Protein AF-A0A0B1SB93-F1 (afdb_monomer_lite)

Sequence (95 aa):
MLWKANATSSDHWEQKSAIVCSLVEDREVEATVCLRATQRLAEYEKMLEDLSQRRSNALVHNETEQAERILMAMADCRDTVLRAIHVDLLLGRGE

Foldseek 3Di:
DDPDPPPDPVNVVVVVVVVVVVLDDDDDFDPVLVVVLVVLVVVLVVVLVVLVVVLVVCVVVVVPVVNVVSVVVNVVSVVVSVVVSSCSRPVVPPD

Secondary structure (DSSP, 8-state):
--------HHHHHHHHHHHHHHH-SS----HHHHHHHHHHHHHHHHHHHHHHHHHHHHHHTT-HHHHHHHHHHHHHHHHHHHHHHHHHHHHS---

Structure (mmCIF, N/CA/C/O backbone):
data_AF-A0A0B1SB93-F1
#
_entry.id   AF-A0A0B1SB93-F1
#
loop_
_atom_site.group_PDB
_atom_site.id
_atom_site.type_symbol
_atom_site.label_atom_id
_atom_site.label_alt_id
_atom_site.label_comp_id
_atom_site.label_asym_id
_atom_site.label_entity_id
_atom_site.label_seq_id
_atom_site.pdbx_PDB_ins_code
_atom_site.Cartn_x
_atom_site.Cartn_y
_atom_site.Cartn_z
_atom_site.occupancy
_atom_site.B_iso_or_equiv
_atom_site.auth_seq_id
_atom_site.auth_comp_id
_atom_site.auth_asym_id
_atom_site.auth_atom_id
_atom_site.pdbx_PDB_model_num
ATOM 1 N N . MET A 1 1 ? -28.023 -18.660 0.477 1.00 33.53 1 MET A N 1
ATOM 2 C CA . MET A 1 1 ? -26.754 -19.368 0.747 1.00 33.53 1 MET A CA 1
ATOM 3 C C . MET A 1 1 ? -25.628 -18.498 0.217 1.00 33.53 1 MET A C 1
ATOM 5 O O . MET A 1 1 ? -25.482 -18.379 -0.990 1.00 33.53 1 MET A O 1
ATOM 9 N N . LEU A 1 2 ? -24.939 -17.791 1.115 1.00 35.50 2 LEU A N 1
ATOM 10 C CA . LEU A 1 2 ? -23.846 -16.871 0.791 1.00 35.50 2 LEU A CA 1
ATOM 11 C C . LEU A 1 2 ? -22.585 -17.684 0.488 1.00 35.50 2 LEU A C 1
ATOM 13 O O . LEU A 1 2 ? -22.027 -18.308 1.389 1.00 35.50 2 LEU A O 1
ATOM 17 N N . TRP A 1 3 ? -22.150 -17.685 -0.770 1.00 29.22 3 TRP A N 1
ATOM 18 C CA . TRP A 1 3 ? -20.828 -18.178 -1.140 1.00 29.22 3 TRP A CA 1
ATOM 19 C C . TRP A 1 3 ? -19.793 -17.186 -0.608 1.00 29.22 3 TRP A C 1
ATOM 21 O O . TRP A 1 3 ? -19.611 -16.101 -1.154 1.00 29.22 3 TRP A O 1
ATOM 31 N N . LYS A 1 4 ? -19.147 -17.538 0.507 1.00 40.03 4 LYS A N 1
ATOM 32 C CA . LYS A 1 4 ? -17.922 -16.874 0.952 1.00 40.03 4 LYS A CA 1
ATOM 33 C C . LYS A 1 4 ? -16.824 -17.242 -0.043 1.00 40.03 4 LYS A C 1
ATOM 35 O O . LYS A 1 4 ? -16.325 -18.363 -0.007 1.00 40.03 4 LYS A O 1
ATOM 40 N N . ALA A 1 5 ? -16.473 -16.312 -0.928 1.00 44.12 5 ALA A N 1
ATOM 41 C CA . ALA A 1 5 ? -15.245 -16.396 -1.704 1.00 44.12 5 ALA A CA 1
ATOM 42 C C . ALA A 1 5 ? -14.072 -16.333 -0.718 1.00 44.12 5 ALA A C 1
ATOM 44 O O . ALA A 1 5 ? -13.783 -15.296 -0.121 1.00 44.12 5 ALA A O 1
ATOM 45 N N . ASN A 1 6 ? -13.470 -17.491 -0.477 1.00 44.28 6 ASN A N 1
ATOM 46 C CA . ASN A 1 6 ? -12.243 -17.631 0.280 1.00 44.28 6 ASN A CA 1
ATOM 47 C C . ASN A 1 6 ? -11.111 -17.207 -0.663 1.00 44.28 6 ASN A C 1
ATOM 49 O O . ASN A 1 6 ? -10.609 -18.041 -1.408 1.00 44.28 6 ASN A O 1
ATOM 53 N N . ALA A 1 7 ? -10.804 -15.906 -0.703 1.00 45.44 7 ALA A N 1
ATOM 54 C CA . ALA A 1 7 ? -9.717 -15.366 -1.513 1.00 45.44 7 ALA A CA 1
ATOM 55 C C . ALA A 1 7 ? -8.401 -15.955 -1.000 1.00 45.44 7 ALA A C 1
ATOM 57 O O . ALA A 1 7 ? -7.870 -15.562 0.042 1.00 45.44 7 ALA A O 1
ATOM 58 N N . THR A 1 8 ? -7.926 -16.978 -1.695 1.00 48.91 8 THR A N 1
ATOM 59 C CA . THR A 1 8 ? -6.636 -17.594 -1.429 1.00 48.91 8 THR A CA 1
ATOM 60 C C . THR A 1 8 ? -5.543 -16.649 -1.907 1.00 48.91 8 THR A C 1
ATOM 62 O O . THR A 1 8 ? -5.717 -15.934 -2.884 1.00 48.91 8 THR A O 1
ATOM 65 N N . SER A 1 9 ? -4.393 -16.640 -1.230 1.00 46.69 9 SER A N 1
ATOM 66 C CA . SER A 1 9 ? -3.237 -15.777 -1.543 1.00 46.69 9 SER A CA 1
ATOM 67 C C . SER A 1 9 ? -2.831 -15.773 -3.036 1.00 46.69 9 SER A C 1
ATOM 69 O O . SER A 1 9 ? -2.268 -14.789 -3.506 1.00 46.69 9 SER A O 1
ATOM 71 N N . SER A 1 10 ? -3.192 -16.818 -3.795 1.00 39.50 10 SER A N 1
ATOM 72 C CA . SER A 1 10 ? -3.063 -16.920 -5.258 1.00 39.50 10 SER A CA 1
ATOM 73 C C . SER A 1 10 ? -3.833 -15.837 -6.030 1.00 39.50 10 SER A C 1
ATOM 75 O O . SER A 1 10 ? -3.282 -15.230 -6.945 1.00 39.50 10 SER A O 1
ATOM 77 N N . ASP A 1 11 ? -5.064 -15.524 -5.617 1.00 49.66 11 ASP A N 1
ATOM 78 C CA . ASP A 1 11 ? -5.935 -14.549 -6.293 1.00 49.66 11 ASP A CA 1
ATOM 79 C C . ASP A 1 11 ? -5.382 -13.121 -6.168 1.00 49.66 11 ASP A C 1
ATOM 81 O O . ASP A 1 11 ? -5.551 -12.272 -7.044 1.00 49.66 11 ASP A O 1
ATOM 85 N N . HIS A 1 12 ? -4.652 -12.850 -5.081 1.00 47.12 12 HIS A N 1
ATOM 86 C CA . HIS A 1 12 ? -4.052 -11.544 -4.836 1.00 47.12 12 HIS A CA 1
ATOM 87 C C . HIS A 1 12 ? -2.924 -11.225 -5.830 1.00 47.12 12 HIS A C 1
ATOM 89 O O . HIS A 1 12 ? -2.772 -10.070 -6.229 1.00 47.12 12 HIS A O 1
ATOM 95 N N . TRP A 1 13 ? -2.157 -12.233 -6.262 1.00 42.44 13 TRP A N 1
ATOM 96 C CA . TRP A 1 13 ? -1.078 -12.076 -7.246 1.00 42.44 13 TRP A CA 1
ATOM 97 C C . TRP A 1 13 ? -1.603 -11.937 -8.676 1.00 42.44 13 TRP A C 1
ATOM 99 O O . TRP A 1 13 ? -1.082 -11.117 -9.435 1.00 42.44 13 TRP A O 1
ATOM 109 N N . GLU A 1 14 ? -2.659 -12.673 -9.029 1.00 48.66 14 GLU A N 1
ATOM 110 C CA . GLU A 1 14 ? -3.326 -12.534 -10.330 1.00 48.66 14 GLU A CA 1
ATOM 111 C C . GLU A 1 14 ? -3.984 -11.159 -10.474 1.00 48.66 14 GLU A C 1
ATOM 113 O O . GLU A 1 14 ? -3.831 -10.501 -11.504 1.00 48.66 14 GLU A O 1
ATOM 118 N N . GLN A 1 15 ? -4.619 -10.653 -9.412 1.00 51.09 15 GLN A N 1
ATOM 119 C CA . GLN A 1 15 ? -5.223 -9.323 -9.428 1.00 51.09 15 GLN A CA 1
ATOM 120 C C . GLN A 1 15 ? -4.173 -8.199 -9.489 1.00 51.09 15 GLN A C 1
ATOM 122 O O . GLN A 1 15 ? -4.379 -7.207 -10.190 1.00 51.09 15 GLN A O 1
ATOM 127 N N . LYS A 1 16 ? -3.016 -8.366 -8.829 1.00 49.56 16 LYS A N 1
ATOM 128 C CA . LYS A 1 16 ? -1.861 -7.460 -8.981 1.00 49.56 16 LYS A CA 1
ATOM 129 C C . LYS A 1 16 ? -1.313 -7.475 -10.410 1.00 49.56 16 LYS A C 1
ATOM 131 O O . LYS A 1 16 ? -1.081 -6.405 -10.969 1.00 49.56 16 LYS A O 1
ATOM 136 N N . SER A 1 17 ? -1.161 -8.658 -11.014 1.00 49.84 17 SER A N 1
ATOM 137 C CA . SER A 1 17 ? -0.711 -8.794 -12.409 1.00 49.84 17 SER A CA 1
ATOM 138 C C . SER A 1 17 ? -1.681 -8.153 -13.395 1.00 49.84 17 SER A C 1
ATOM 140 O O . SER A 1 17 ? -1.238 -7.493 -14.330 1.00 49.84 17 SER A O 1
ATOM 142 N N . ALA A 1 18 ? -2.991 -8.282 -13.175 1.00 54.31 18 ALA A N 1
ATOM 143 C CA . ALA A 1 18 ? -4.004 -7.686 -14.040 1.00 54.31 18 ALA A CA 1
ATOM 144 C C . ALA A 1 18 ? -3.990 -6.147 -13.994 1.00 54.31 18 ALA A C 1
ATOM 146 O O . ALA A 1 18 ? -4.084 -5.508 -15.040 1.00 54.31 18 ALA A O 1
ATOM 147 N N . ILE A 1 19 ? -3.808 -5.542 -12.812 1.00 56.22 19 ILE A N 1
ATOM 148 C CA . ILE A 1 19 ? -3.689 -4.079 -12.672 1.00 56.22 19 ILE A CA 1
ATOM 149 C C . ILE A 1 19 ? -2.434 -3.574 -13.394 1.00 56.22 19 ILE A C 1
ATOM 151 O O . ILE A 1 19 ? -2.516 -2.608 -14.151 1.00 56.22 19 ILE A O 1
ATOM 155 N N . VAL A 1 20 ? -1.298 -4.261 -13.222 1.00 53.06 20 VAL A N 1
ATOM 156 C CA . VAL A 1 20 ? -0.046 -3.923 -13.917 1.00 53.06 20 VAL A CA 1
ATOM 157 C C . VAL A 1 2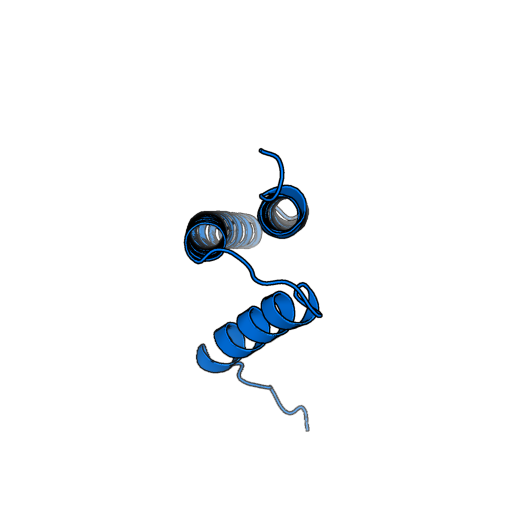0 ? -0.189 -4.090 -15.434 1.00 53.06 20 VAL A C 1
ATOM 159 O O . VAL A 1 20 ? 0.219 -3.198 -16.166 1.00 53.06 20 VAL A O 1
ATOM 162 N N . CYS A 1 21 ? -0.830 -5.159 -15.919 1.00 48.47 21 CYS A N 1
ATOM 163 C CA . CYS A 1 21 ? -1.056 -5.364 -17.354 1.00 48.47 21 CYS A CA 1
ATOM 164 C C . CYS A 1 21 ? -2.001 -4.315 -17.960 1.00 48.47 21 CYS A C 1
ATOM 166 O O . CYS A 1 21 ? -1.727 -3.818 -19.045 1.00 48.47 21 CYS A O 1
ATOM 168 N N . SER A 1 22 ? -3.074 -3.925 -17.258 1.00 50.00 22 SER A N 1
ATOM 169 C CA . SER A 1 22 ? -4.028 -2.914 -17.755 1.00 50.00 22 SER A CA 1
ATOM 170 C C . SER A 1 22 ? -3.446 -1.496 -17.842 1.00 50.00 22 SER A C 1
ATOM 172 O O . SER A 1 22 ? -3.944 -0.664 -18.591 1.00 50.00 22 SER A O 1
ATOM 174 N N . LEU A 1 23 ? -2.383 -1.209 -17.081 1.00 52.00 23 LEU A N 1
ATOM 175 C CA . LEU A 1 23 ? -1.664 0.068 -17.131 1.00 52.00 23 LEU A CA 1
ATOM 176 C C . LEU A 1 23 ? -0.634 0.126 -18.272 1.00 52.00 23 LEU A C 1
ATOM 178 O O . LEU A 1 23 ? -0.148 1.210 -18.594 1.00 52.00 23 LEU A O 1
ATOM 182 N N . VAL A 1 24 ? -0.298 -1.023 -18.864 1.00 51.97 24 VAL A N 1
ATOM 183 C CA . VAL A 1 24 ? 0.752 -1.202 -19.874 1.00 51.97 24 VAL A CA 1
ATOM 184 C C . VAL A 1 24 ? 0.117 -1.701 -21.176 1.00 51.97 24 VAL A C 1
ATOM 186 O O . VAL A 1 24 ? 0.530 -2.699 -21.756 1.00 51.97 24 VAL A O 1
ATOM 189 N N . GLU A 1 25 ? -0.924 -1.025 -21.659 1.00 51.41 25 GLU A N 1
ATOM 190 C CA . GLU A 1 25 ? -1.318 -1.186 -23.061 1.00 51.41 25 GLU A CA 1
ATOM 191 C C . GLU A 1 25 ? -0.243 -0.492 -23.933 1.00 51.41 25 GLU A C 1
ATOM 193 O O . GLU A 1 25 ? -0.026 0.719 -23.842 1.00 51.41 25 GLU A O 1
ATOM 198 N N . ASP A 1 26 ? 0.493 -1.293 -24.715 1.00 51.44 26 ASP A N 1
ATOM 199 C CA . ASP A 1 26 ? 1.461 -0.899 -25.757 1.00 51.44 26 ASP A CA 1
ATOM 200 C C . ASP A 1 26 ? 2.748 -0.149 -25.344 1.00 51.44 26 ASP A C 1
ATOM 202 O O . ASP A 1 26 ? 3.231 0.724 -26.072 1.00 51.44 26 ASP A O 1
ATOM 206 N N . A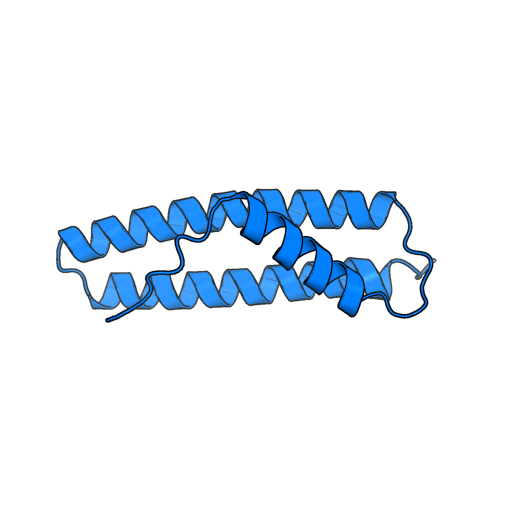RG A 1 27 ? 3.391 -0.492 -24.215 1.00 55.19 27 ARG A N 1
ATOM 207 C CA . ARG A 1 27 ? 4.732 0.055 -23.900 1.00 55.19 27 ARG A CA 1
ATOM 208 C C . ARG A 1 27 ? 5.724 -1.004 -23.443 1.00 55.19 27 ARG A C 1
ATOM 210 O O . ARG A 1 27 ? 5.475 -1.735 -22.492 1.00 55.19 27 ARG A O 1
ATOM 217 N N . GLU A 1 28 ? 6.899 -1.018 -24.070 1.00 56.38 28 GLU A N 1
ATOM 218 C CA . GLU A 1 28 ? 8.071 -1.705 -23.527 1.00 56.38 28 GLU A CA 1
ATOM 219 C C . GLU A 1 28 ? 8.489 -0.998 -22.233 1.00 56.38 28 GLU A C 1
ATOM 221 O O . GLU A 1 28 ? 9.035 0.114 -22.261 1.00 56.38 28 GLU A O 1
ATOM 226 N N . VAL A 1 29 ? 8.173 -1.627 -21.102 1.00 61.69 29 VAL A N 1
ATOM 227 C CA . VAL A 1 29 ? 8.595 -1.189 -19.771 1.00 61.69 29 VAL A CA 1
ATOM 228 C C . VAL A 1 29 ? 9.941 -1.825 -19.463 1.00 61.69 29 VAL A C 1
ATOM 230 O O . VAL A 1 29 ? 10.118 -3.036 -19.602 1.00 61.69 29 VAL A O 1
ATOM 233 N N . GLU A 1 30 ? 10.900 -1.014 -19.028 1.00 67.56 30 GLU A N 1
ATOM 234 C CA . GLU A 1 30 ? 12.199 -1.529 -18.614 1.00 67.56 30 GLU A CA 1
ATOM 235 C C . GLU A 1 30 ? 12.060 -2.422 -17.375 1.00 67.56 30 GLU A C 1
ATOM 237 O O . GLU A 1 30 ? 11.369 -2.087 -16.407 1.00 67.56 30 GLU A O 1
ATOM 242 N N . ALA A 1 31 ? 12.768 -3.555 -17.366 1.00 73.50 31 ALA A N 1
ATOM 243 C CA . ALA A 1 31 ? 12.750 -4.500 -16.247 1.00 73.50 31 ALA A CA 1
ATOM 244 C C . ALA A 1 31 ? 13.140 -3.843 -14.905 1.00 73.50 31 ALA A C 1
ATOM 246 O O . ALA A 1 31 ? 12.646 -4.232 -13.847 1.00 73.50 31 ALA A O 1
ATOM 247 N N . THR A 1 32 ? 13.988 -2.815 -14.953 1.00 72.69 32 THR A N 1
ATOM 248 C CA . THR A 1 32 ? 14.409 -1.976 -13.820 1.00 72.69 32 THR A CA 1
ATOM 249 C C . THR A 1 32 ? 13.245 -1.193 -13.206 1.00 72.69 32 THR A C 1
ATOM 251 O O . THR A 1 32 ? 13.132 -1.118 -11.981 1.00 72.69 32 THR A O 1
ATOM 254 N N . VAL A 1 33 ? 12.341 -0.661 -14.031 1.00 75.12 33 VAL A N 1
ATOM 255 C CA . VAL A 1 33 ? 11.146 0.075 -13.596 1.00 75.12 33 VAL A CA 1
ATOM 256 C C . VAL A 1 33 ? 10.135 -0.882 -12.962 1.00 75.12 33 VAL A C 1
ATOM 258 O O . VAL A 1 33 ? 9.616 -0.599 -11.882 1.00 75.12 33 VAL A O 1
ATOM 261 N N . CYS A 1 34 ? 9.926 -2.059 -13.559 1.00 79.12 34 CYS A N 1
ATOM 262 C CA . CYS A 1 34 ? 9.085 -3.111 -12.977 1.00 79.12 34 CYS A CA 1
ATOM 263 C C . CYS A 1 34 ? 9.620 -3.604 -11.622 1.00 79.12 34 CYS A C 1
ATOM 265 O O . CYS A 1 34 ? 8.852 -3.792 -10.673 1.00 79.12 34 CYS A O 1
ATOM 267 N N . LEU A 1 35 ? 10.939 -3.783 -11.499 1.00 81.31 35 LEU A N 1
ATOM 268 C CA . LEU A 1 35 ? 11.579 -4.170 -10.242 1.00 81.31 35 LEU A CA 1
ATOM 269 C C . LEU A 1 35 ? 11.355 -3.112 -9.155 1.00 81.31 35 LEU A C 1
ATOM 271 O O . LEU A 1 35 ? 10.959 -3.449 -8.039 1.00 81.31 35 LEU A O 1
ATOM 275 N N . ARG A 1 36 ? 11.550 -1.832 -9.488 1.00 82.56 36 ARG A N 1
ATOM 276 C CA . ARG A 1 36 ? 11.334 -0.714 -8.560 1.00 82.56 36 ARG A CA 1
ATOM 277 C C . ARG A 1 36 ? 9.873 -0.606 -8.122 1.00 82.56 36 ARG A C 1
ATOM 279 O O . ARG A 1 36 ? 9.604 -0.429 -6.935 1.00 82.56 36 ARG A O 1
ATOM 286 N N . ALA A 1 37 ? 8.932 -0.767 -9.052 1.00 83.31 37 ALA A N 1
ATOM 287 C CA . ALA A 1 37 ? 7.506 -0.805 -8.743 1.00 83.31 37 ALA A CA 1
ATOM 288 C C . ALA A 1 37 ? 7.169 -1.953 -7.776 1.00 83.31 37 ALA A C 1
ATOM 290 O O . ALA A 1 37 ? 6.441 -1.759 -6.805 1.00 83.31 37 ALA A O 1
ATOM 291 N N . THR A 1 38 ? 7.764 -3.128 -7.987 1.00 85.44 38 THR A N 1
ATOM 292 C CA . THR A 1 38 ? 7.569 -4.305 -7.128 1.00 85.44 38 THR A CA 1
ATOM 293 C C . THR A 1 38 ? 8.125 -4.084 -5.720 1.00 85.44 38 THR A C 1
ATOM 295 O O . THR A 1 38 ? 7.466 -4.414 -4.737 1.00 85.44 38 THR A O 1
ATOM 298 N N . GLN A 1 39 ? 9.309 -3.477 -5.599 1.00 87.12 39 GLN A N 1
ATOM 299 C CA . GLN A 1 39 ? 9.893 -3.109 -4.303 1.00 87.12 39 GLN A CA 1
ATOM 300 C C . GLN A 1 39 ? 8.996 -2.126 -3.540 1.00 87.12 39 GLN A C 1
ATOM 302 O O . GLN A 1 39 ? 8.717 -2.340 -2.362 1.00 87.12 39 GLN A O 1
ATOM 307 N N . ARG A 1 40 ? 8.465 -1.107 -4.228 1.00 86.06 40 ARG A N 1
ATOM 308 C CA . ARG A 1 40 ? 7.516 -0.146 -3.646 1.00 86.06 40 ARG A CA 1
ATOM 309 C C . ARG A 1 40 ? 6.217 -0.804 -3.179 1.00 86.06 40 ARG A C 1
ATOM 311 O O . ARG A 1 40 ? 5.719 -0.464 -2.109 1.00 86.06 40 ARG A O 1
ATOM 318 N N . LEU A 1 41 ? 5.684 -1.761 -3.942 1.00 88.06 41 LEU A N 1
ATOM 319 C CA . LEU A 1 41 ? 4.518 -2.546 -3.517 1.00 88.06 41 LEU A CA 1
ATOM 320 C C . LEU A 1 41 ? 4.819 -3.376 -2.265 1.00 88.06 41 LEU A C 1
ATOM 322 O O . LEU A 1 41 ? 4.008 -3.389 -1.345 1.00 88.06 41 LEU A O 1
ATOM 326 N N . ALA A 1 42 ? 5.989 -4.011 -2.188 1.00 90.19 42 ALA A N 1
ATOM 327 C CA . ALA A 1 42 ? 6.373 -4.815 -1.028 1.00 90.19 42 ALA A CA 1
ATOM 328 C C . ALA A 1 42 ? 6.561 -3.970 0.248 1.00 90.19 42 ALA A C 1
ATOM 330 O O . ALA A 1 42 ? 6.192 -4.394 1.343 1.00 90.19 42 ALA A O 1
ATOM 331 N N . GLU A 1 43 ? 7.123 -2.765 0.129 1.00 89.94 43 GLU A N 1
ATOM 332 C CA . GLU A 1 43 ? 7.219 -1.812 1.244 1.00 89.94 43 GLU A CA 1
ATOM 333 C C . GLU A 1 43 ? 5.832 -1.369 1.719 1.00 89.94 43 GLU A C 1
ATOM 335 O O . GLU A 1 43 ? 5.552 -1.342 2.919 1.00 89.94 43 GLU A O 1
ATOM 340 N N . TYR A 1 44 ? 4.942 -1.083 0.771 1.00 91.12 44 TYR A N 1
ATOM 341 C CA . TYR A 1 44 ? 3.570 -0.694 1.051 1.00 91.12 44 TYR A CA 1
ATOM 342 C C . TYR A 1 44 ? 2.755 -1.795 1.734 1.00 91.12 44 TYR A C 1
ATOM 344 O O . TYR A 1 44 ? 2.009 -1.517 2.671 1.00 91.12 44 TYR A O 1
ATOM 352 N N . GLU A 1 45 ? 2.914 -3.046 1.305 1.00 90.44 45 GLU A N 1
ATOM 353 C CA . GLU A 1 45 ? 2.258 -4.199 1.926 1.00 90.44 45 GLU A CA 1
ATOM 354 C C . GLU A 1 45 ? 2.594 -4.293 3.414 1.00 90.44 45 GLU A C 1
ATOM 356 O O . GLU A 1 45 ? 1.689 -4.391 4.241 1.00 90.44 45 GLU A O 1
ATOM 361 N N . LYS A 1 46 ? 3.872 -4.130 3.776 1.00 93.88 46 LYS A N 1
ATOM 362 C CA . LYS A 1 46 ? 4.294 -4.098 5.184 1.00 93.88 46 LYS A CA 1
ATOM 363 C C . LYS A 1 46 ? 3.664 -2.940 5.958 1.00 93.88 46 LYS A C 1
ATOM 365 O O . LYS A 1 46 ? 3.261 -3.112 7.106 1.00 93.88 46 LYS A O 1
ATOM 370 N N . MET A 1 47 ? 3.562 -1.758 5.347 1.00 93.38 47 MET A N 1
ATOM 371 C CA . MET A 1 47 ? 2.902 -0.608 5.979 1.00 93.38 47 MET A CA 1
ATOM 372 C C . MET A 1 47 ? 1.404 -0.853 6.193 1.00 93.38 47 MET A C 1
ATOM 374 O O . MET A 1 47 ? 0.861 -0.484 7.235 1.00 93.38 47 MET A O 1
ATOM 378 N N . LEU A 1 48 ? 0.726 -1.486 5.234 1.00 92.88 48 LEU A N 1
ATOM 379 C CA . LEU A 1 48 ? -0.680 -1.857 5.373 1.00 92.88 48 LEU A CA 1
ATOM 380 C C . LEU A 1 48 ? -0.907 -2.897 6.466 1.00 92.88 48 LEU A C 1
ATOM 382 O O . LEU A 1 48 ? -1.906 -2.800 7.179 1.00 92.88 48 LEU A O 1
ATOM 386 N N . GLU A 1 49 ? -0.012 -3.872 6.601 1.00 95.38 49 GLU A N 1
ATOM 387 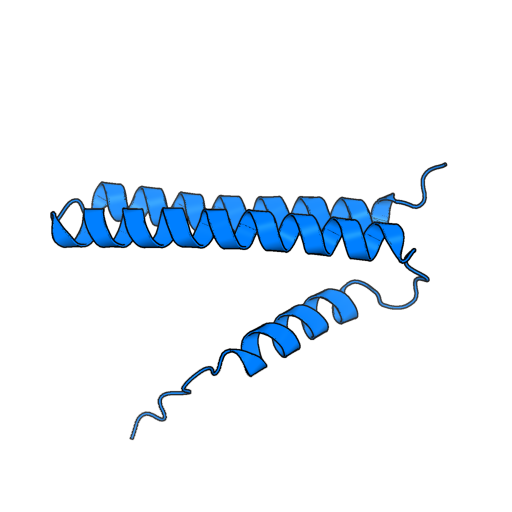C CA . GLU A 1 49 ? -0.068 -4.864 7.675 1.00 95.38 49 GLU A CA 1
ATOM 388 C C . GLU A 1 49 ? 0.044 -4.194 9.053 1.00 95.38 49 GLU A C 1
ATOM 390 O O . GLU A 1 49 ? -0.799 -4.448 9.917 1.00 95.38 49 GLU A O 1
ATOM 395 N N . ASP A 1 50 ? 0.992 -3.265 9.236 1.00 96.00 50 ASP A N 1
ATOM 396 C CA . ASP A 1 50 ? 1.122 -2.479 10.475 1.00 96.00 50 ASP A CA 1
ATOM 397 C C . ASP A 1 50 ? -0.148 -1.668 10.775 1.00 96.00 50 ASP A C 1
ATOM 399 O O . ASP A 1 50 ? -0.717 -1.750 11.868 1.00 96.00 50 ASP A O 1
ATOM 403 N N . LEU A 1 51 ? -0.649 -0.920 9.789 1.00 94.88 51 LEU A N 1
ATOM 404 C CA . LEU A 1 51 ? -1.869 -0.126 9.946 1.00 94.88 51 LEU A CA 1
ATOM 405 C C . LEU A 1 51 ? -3.085 -1.010 10.249 1.00 94.88 51 LEU A C 1
ATOM 407 O O . LEU A 1 51 ? -3.901 -0.661 11.101 1.00 94.88 51 LEU A 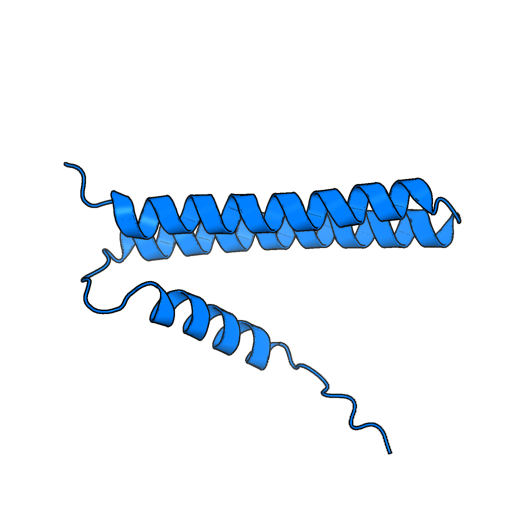O 1
ATOM 411 N N . SER A 1 52 ? -3.197 -2.172 9.607 1.00 95.94 52 SER A N 1
ATOM 412 C CA . SER A 1 52 ? -4.264 -3.142 9.864 1.00 95.94 52 SER A CA 1
ATOM 413 C C . SER A 1 52 ? -4.211 -3.674 11.299 1.00 95.94 52 SER A C 1
ATOM 415 O O . SER A 1 52 ? -5.243 -3.732 11.980 1.00 95.94 52 SER A O 1
ATOM 417 N N . GLN A 1 53 ? -3.014 -3.994 11.799 1.00 97.44 53 GLN A N 1
ATOM 418 C CA . GLN A 1 53 ? -2.826 -4.430 13.181 1.00 97.44 53 GLN A CA 1
ATOM 419 C C . GLN A 1 53 ? -3.196 -3.317 14.167 1.00 97.44 53 GLN A C 1
ATOM 421 O O . GLN A 1 53 ? -3.941 -3.549 15.120 1.00 97.44 53 GLN A O 1
ATOM 426 N N . ARG A 1 54 ? -2.748 -2.085 13.914 1.00 97.00 54 ARG A N 1
ATOM 427 C CA . ARG A 1 54 ? -3.072 -0.918 14.747 1.00 97.00 54 ARG A CA 1
ATOM 428 C C . ARG A 1 54 ? -4.565 -0.612 14.756 1.00 97.00 54 ARG A C 1
ATOM 430 O O . ARG A 1 54 ? -5.115 -0.327 15.816 1.00 97.00 54 ARG A O 1
ATOM 437 N N . ARG A 1 55 ? -5.237 -0.720 13.605 1.00 96.81 55 ARG A N 1
ATOM 438 C CA . ARG A 1 55 ? -6.696 -0.576 13.506 1.00 96.81 55 ARG A CA 1
ATOM 439 C C . ARG A 1 55 ? -7.406 -1.638 14.335 1.00 96.81 55 ARG A C 1
ATOM 441 O O . ARG A 1 55 ? -8.344 -1.322 15.055 1.00 96.81 55 ARG A O 1
ATOM 448 N N . SER A 1 56 ? -6.952 -2.885 14.241 1.00 96.50 56 SER A N 1
ATOM 449 C CA . SER A 1 56 ? -7.519 -3.999 15.003 1.00 96.50 56 SER A CA 1
ATOM 450 C C . SER A 1 56 ? -7.367 -3.776 16.507 1.00 96.50 56 SER A C 1
ATOM 452 O O . SER A 1 56 ? -8.335 -3.941 17.243 1.00 96.50 56 SER A O 1
ATOM 454 N N . ASN A 1 57 ? -6.201 -3.305 16.958 1.00 97.50 57 ASN A N 1
ATOM 455 C CA . ASN A 1 57 ? -5.979 -2.951 18.360 1.00 97.50 57 ASN A CA 1
ATOM 456 C C . ASN A 1 57 ? -6.912 -1.814 18.814 1.00 97.50 57 ASN A C 1
ATOM 458 O O . ASN A 1 57 ? -7.549 -1.937 19.855 1.00 97.50 57 ASN A O 1
ATOM 462 N N . ALA A 1 58 ? -7.059 -0.750 18.016 1.00 95.12 58 ALA A N 1
ATOM 463 C CA . ALA A 1 58 ? -7.984 0.347 18.319 1.00 95.12 58 ALA A CA 1
ATOM 464 C C . ALA A 1 58 ? -9.435 -0.151 18.466 1.00 95.12 58 ALA A C 1
ATOM 466 O O . ALA A 1 58 ? -10.134 0.224 19.404 1.00 95.12 58 ALA A O 1
ATOM 467 N N . LEU A 1 59 ? -9.876 -1.069 17.597 1.00 95.06 59 LEU A N 1
ATOM 468 C CA . LEU A 1 59 ? -11.202 -1.687 17.700 1.00 95.06 59 LEU A CA 1
ATOM 469 C C . LEU A 1 59 ? -11.359 -2.539 18.968 1.00 95.06 59 LEU A C 1
ATOM 471 O O . LEU A 1 59 ? -12.403 -2.471 19.611 1.00 95.06 59 LEU A O 1
ATOM 475 N N . VAL A 1 60 ? -10.331 -3.301 19.360 1.00 97.69 60 VAL A N 1
ATOM 476 C CA . VAL A 1 60 ? -10.335 -4.094 20.607 1.00 97.69 60 VAL A CA 1
ATOM 477 C C . VAL A 1 60 ? -10.473 -3.199 21.842 1.00 97.69 60 VAL A C 1
ATOM 479 O O . VAL A 1 60 ? -11.152 -3.574 22.796 1.00 97.69 60 VAL A O 1
ATOM 482 N N . HIS A 1 61 ? -9.882 -2.005 21.814 1.00 97.00 61 HIS A N 1
ATOM 483 C CA . HIS A 1 61 ? -9.979 -1.015 22.890 1.00 97.00 61 HIS A CA 1
ATOM 484 C C . HIS A 1 61 ? -11.188 -0.072 22.765 1.00 97.00 61 HIS A C 1
ATOM 486 O O . HIS A 1 61 ? -11.331 0.849 23.565 1.00 97.00 61 HIS A O 1
ATOM 492 N N . ASN A 1 62 ? -12.091 -0.329 21.810 1.00 95.38 62 ASN A N 1
ATOM 493 C CA . ASN A 1 62 ? -13.290 0.470 21.544 1.00 95.38 62 ASN A CA 1
ATOM 494 C C . ASN A 1 62 ? -12.991 1.937 21.149 1.00 95.38 62 ASN A C 1
ATOM 496 O O . ASN A 1 62 ? -13.828 2.824 21.313 1.00 95.38 62 ASN A O 1
ATOM 500 N N . GLU A 1 63 ? -11.802 2.191 20.599 1.00 96.62 63 GLU A N 1
ATOM 501 C CA . GLU A 1 63 ? -11.338 3.485 20.088 1.00 96.62 63 GLU A CA 1
ATOM 502 C C . GLU A 1 63 ? -11.794 3.673 18.630 1.00 96.62 63 GLU A C 1
ATOM 504 O O . GLU A 1 63 ? -11.001 3.691 17.683 1.00 96.62 63 GLU A O 1
ATOM 509 N N . THR A 1 64 ? -13.107 3.773 18.429 1.00 94.31 64 THR A N 1
ATOM 510 C CA . THR A 1 64 ? -13.740 3.747 17.098 1.00 94.31 64 THR A CA 1
ATOM 511 C C . THR A 1 64 ? -13.276 4.876 16.176 1.00 94.31 64 THR A C 1
ATOM 513 O O . THR A 1 64 ? -12.930 4.613 15.026 1.00 94.31 64 THR A O 1
ATOM 516 N N . GLU A 1 65 ? -13.150 6.107 16.678 1.00 97.19 65 GLU A N 1
ATOM 517 C CA . GLU A 1 65 ? -12.632 7.228 15.879 1.00 97.19 65 GLU A CA 1
ATOM 518 C C . GLU A 1 65 ? -11.183 7.005 15.424 1.00 97.19 65 GLU A C 1
ATOM 520 O O . GLU A 1 65 ? -10.795 7.372 14.315 1.00 97.19 65 GLU A O 1
ATOM 525 N N . GLN A 1 66 ? -10.352 6.406 16.282 1.00 95.62 66 GLN A N 1
ATOM 526 C CA . GLN A 1 66 ? -8.964 6.116 15.938 1.00 95.62 66 GLN A CA 1
ATOM 527 C C .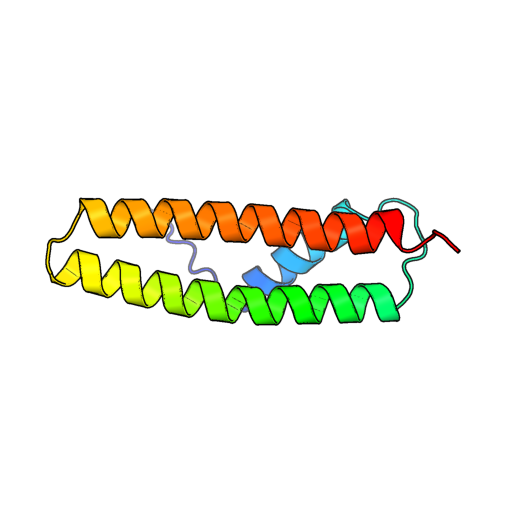 GLN A 1 66 ? -8.892 5.024 14.869 1.00 95.62 66 GLN A C 1
ATOM 529 O O . GLN A 1 66 ? -8.091 5.131 13.940 1.00 95.62 66 GLN A O 1
ATOM 534 N N . ALA A 1 67 ? -9.750 4.007 14.960 1.00 95.94 67 ALA A N 1
ATOM 535 C CA . ALA A 1 67 ? -9.866 2.976 13.938 1.00 95.94 67 ALA A CA 1
ATOM 536 C C . ALA A 1 67 ? -10.300 3.554 12.577 1.00 95.94 67 ALA A C 1
ATOM 538 O O . ALA A 1 67 ? -9.738 3.169 11.550 1.00 95.94 67 ALA A O 1
ATOM 539 N N . GLU A 1 68 ? -11.230 4.513 12.555 1.00 96.50 68 GLU A N 1
ATOM 540 C CA . GLU A 1 68 ? -11.640 5.221 11.332 1.00 96.50 68 GLU A CA 1
ATOM 541 C C . GLU A 1 68 ? -10.518 6.087 10.751 1.00 96.50 68 GLU A C 1
ATOM 543 O O . GLU A 1 68 ? -10.257 6.035 9.548 1.00 96.50 68 GLU A O 1
ATOM 548 N N . ARG A 1 69 ? -9.782 6.824 11.594 1.00 97.19 69 ARG A N 1
ATOM 549 C CA . ARG A 1 69 ? -8.594 7.575 11.153 1.00 97.19 69 ARG A CA 1
ATOM 550 C C . ARG A 1 69 ? -7.551 6.662 10.512 1.00 97.19 69 ARG A C 1
ATOM 552 O O . ARG A 1 69 ? -6.985 7.007 9.477 1.00 97.19 69 ARG A O 1
ATOM 559 N N . ILE A 1 70 ? -7.318 5.485 11.093 1.00 96.38 70 ILE A N 1
ATOM 560 C CA . ILE A 1 70 ? -6.390 4.497 10.531 1.00 96.38 70 ILE A CA 1
ATOM 561 C C . ILE A 1 70 ? -6.926 3.937 9.207 1.00 96.38 70 ILE A C 1
ATOM 563 O O . ILE A 1 70 ? -6.152 3.765 8.270 1.00 96.38 70 ILE A O 1
ATOM 567 N N . LEU A 1 71 ? -8.236 3.698 9.089 1.00 94.56 71 LEU A N 1
ATOM 568 C CA . LEU A 1 71 ? -8.853 3.259 7.835 1.00 94.56 71 LEU A CA 1
ATOM 569 C C . LEU A 1 71 ? -8.633 4.278 6.703 1.00 94.56 71 LEU A C 1
ATOM 571 O O . LEU A 1 71 ? -8.261 3.882 5.598 1.00 94.56 71 LEU A O 1
ATOM 575 N N . MET A 1 72 ? -8.810 5.573 6.981 1.00 96.06 72 MET A N 1
ATOM 576 C CA . MET A 1 72 ? -8.526 6.641 6.013 1.00 96.06 72 MET A CA 1
ATOM 577 C C . MET A 1 72 ? -7.042 6.665 5.627 1.00 96.06 72 MET A C 1
ATOM 579 O O . MET A 1 72 ? -6.720 6.655 4.442 1.00 96.06 72 MET A O 1
ATOM 583 N N . ALA A 1 73 ? -6.137 6.558 6.605 1.00 94.88 73 ALA A N 1
ATOM 584 C CA . ALA A 1 73 ? -4.700 6.495 6.340 1.00 94.88 73 ALA A CA 1
ATOM 585 C C . ALA A 1 73 ? -4.302 5.291 5.461 1.00 94.88 73 ALA A C 1
ATOM 587 O O . ALA A 1 73 ? -3.422 5.410 4.610 1.00 94.88 73 ALA A O 1
ATOM 588 N N . MET A 1 74 ? -4.959 4.135 5.619 1.00 94.81 74 MET A N 1
ATOM 589 C CA . MET A 1 74 ? -4.738 2.969 4.751 1.00 94.81 74 MET A CA 1
ATOM 590 C C . MET A 1 74 ? -5.131 3.259 3.293 1.00 94.81 74 MET A C 1
ATOM 592 O O . MET A 1 74 ? -4.401 2.865 2.378 1.00 94.81 74 MET A O 1
ATOM 596 N N . ALA A 1 75 ? -6.250 3.960 3.073 1.00 92.19 75 ALA A N 1
ATOM 597 C CA . A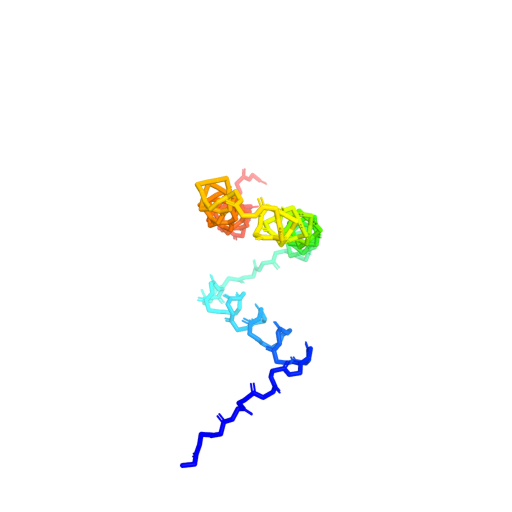LA A 1 75 ? -6.699 4.370 1.742 1.00 92.19 75 ALA A CA 1
ATOM 598 C C . ALA A 1 75 ? -5.744 5.396 1.108 1.00 92.19 75 ALA A C 1
ATOM 600 O O . ALA A 1 75 ? -5.312 5.202 -0.028 1.00 92.19 75 ALA A O 1
ATOM 601 N N . ASP A 1 76 ? -5.322 6.413 1.861 1.00 92.44 76 ASP A N 1
ATOM 602 C CA . ASP A 1 76 ? -4.357 7.416 1.388 1.00 92.44 76 ASP A CA 1
ATOM 603 C C . ASP A 1 76 ? -3.024 6.784 0.987 1.00 92.44 76 ASP A C 1
ATOM 605 O O . ASP A 1 76 ? -2.407 7.143 -0.024 1.00 92.44 76 ASP A O 1
ATOM 609 N N . CYS A 1 77 ? -2.576 5.811 1.779 1.00 89.56 77 CYS A N 1
ATOM 610 C CA . CYS A 1 77 ? -1.338 5.099 1.529 1.00 89.56 77 CYS A CA 1
ATOM 611 C C . CYS A 1 77 ? -1.448 4.270 0.230 1.00 89.56 77 CYS A C 1
ATOM 613 O O . CYS A 1 77 ? -0.519 4.283 -0.581 1.00 89.56 77 CYS A O 1
ATOM 615 N N . ARG A 1 78 ? -2.615 3.656 -0.039 1.00 89.19 78 ARG A N 1
ATOM 616 C CA . ARG A 1 78 ? -2.893 2.926 -1.295 1.00 89.19 78 ARG A CA 1
ATOM 617 C C . ARG A 1 78 ? -2.782 3.841 -2.494 1.00 89.19 78 ARG A C 1
ATOM 619 O O . ARG A 1 78 ? -2.072 3.547 -3.454 1.00 89.19 78 ARG A O 1
ATOM 626 N N . ASP A 1 79 ? -3.482 4.961 -2.422 1.00 90.06 79 ASP A N 1
ATOM 627 C CA . ASP A 1 79 ? -3.579 5.889 -3.534 1.00 90.06 79 ASP A CA 1
ATOM 628 C C . ASP A 1 79 ? -2.216 6.545 -3.807 1.00 90.06 79 ASP A C 1
ATOM 630 O O . ASP A 1 79 ? -1.860 6.799 -4.956 1.00 90.06 79 ASP A O 1
ATOM 634 N N . THR A 1 80 ? -1.409 6.760 -2.765 1.00 89.50 80 THR A N 1
ATOM 635 C CA . THR A 1 80 ? -0.041 7.281 -2.886 1.00 89.50 80 THR A CA 1
ATOM 636 C C . THR A 1 80 ? 0.889 6.314 -3.607 1.00 89.50 80 THR A C 1
ATOM 638 O O . THR A 1 80 ? 1.599 6.728 -4.522 1.00 89.50 80 THR A O 1
ATOM 641 N N . VAL A 1 81 ? 0.872 5.032 -3.245 1.00 87.75 81 VAL A N 1
ATOM 642 C CA . VAL A 1 81 ? 1.759 4.031 -3.855 1.00 87.75 81 VAL A CA 1
ATOM 643 C C . VAL A 1 81 ? 1.362 3.736 -5.293 1.00 87.75 81 VAL A C 1
ATOM 645 O O . VAL A 1 81 ? 2.231 3.688 -6.161 1.00 87.75 81 VAL A O 1
ATOM 648 N N . LEU A 1 82 ? 0.061 3.646 -5.577 1.00 85.25 82 LEU A N 1
ATOM 649 C CA . LEU A 1 82 ? -0.422 3.504 -6.949 1.00 85.25 82 LEU A CA 1
ATOM 650 C C . LEU A 1 82 ? -0.033 4.709 -7.809 1.00 85.25 82 LEU A C 1
ATOM 652 O O . LEU A 1 82 ? 0.451 4.518 -8.920 1.00 85.25 82 LEU A O 1
ATOM 656 N N . ARG A 1 83 ? -0.153 5.941 -7.293 1.00 87.06 83 ARG A N 1
ATOM 657 C CA . ARG A 1 83 ? 0.324 7.143 -7.999 1.00 87.06 83 ARG A CA 1
ATOM 658 C C . ARG A 1 83 ? 1.834 7.112 -8.240 1.00 87.06 83 ARG A C 1
ATOM 660 O O . ARG A 1 83 ? 2.275 7.447 -9.333 1.00 87.06 83 ARG A O 1
ATOM 667 N N . ALA A 1 84 ? 2.620 6.698 -7.250 1.00 85.31 84 ALA A N 1
ATOM 668 C CA . ALA A 1 84 ? 4.075 6.633 -7.358 1.00 85.31 84 ALA A CA 1
ATOM 669 C C . ALA A 1 84 ? 4.536 5.596 -8.399 1.00 85.31 84 ALA A C 1
ATOM 671 O O . ALA A 1 84 ? 5.409 5.885 -9.212 1.00 85.31 84 ALA A O 1
ATOM 672 N N . ILE A 1 85 ? 3.908 4.418 -8.417 1.00 85.38 85 ILE A N 1
ATOM 673 C CA . ILE A 1 85 ? 4.165 3.367 -9.410 1.00 85.38 85 ILE A CA 1
ATOM 674 C C . ILE A 1 85 ? 3.697 3.800 -10.797 1.00 85.38 85 ILE A C 1
ATOM 676 O O . ILE A 1 85 ? 4.397 3.576 -11.775 1.00 85.38 85 ILE A O 1
ATOM 680 N N . HIS A 1 86 ? 2.537 4.449 -10.889 1.00 82.38 86 HIS A N 1
ATOM 681 C CA . HIS A 1 86 ? 2.026 4.981 -12.148 1.00 82.38 86 HIS A CA 1
ATOM 682 C C . HIS A 1 86 ? 2.986 6.010 -12.758 1.00 82.38 86 HIS A C 1
ATOM 684 O O . HIS A 1 86 ? 3.261 5.961 -13.953 1.00 82.38 86 HIS A O 1
ATOM 690 N N . VAL A 1 87 ? 3.553 6.893 -11.930 1.00 80.69 87 VAL A N 1
ATOM 691 C CA . VAL A 1 87 ? 4.620 7.818 -12.335 1.00 80.69 87 VAL A CA 1
ATOM 692 C C . VAL A 1 87 ? 5.859 7.056 -12.796 1.00 80.69 87 VAL A C 1
ATOM 694 O O . VAL A 1 87 ? 6.350 7.340 -13.881 1.00 80.69 87 VAL A O 1
ATOM 697 N N . ASP A 1 88 ? 6.344 6.074 -12.034 1.00 75.50 88 ASP A N 1
ATOM 698 C CA . ASP A 1 88 ? 7.532 5.304 -12.425 1.00 75.50 88 ASP A CA 1
ATOM 699 C C . ASP A 1 88 ? 7.325 4.584 -13.774 1.00 75.50 88 ASP A C 1
ATOM 701 O O . ASP A 1 88 ? 8.195 4.637 -14.642 1.00 75.50 88 ASP A O 1
ATOM 705 N N . LEU A 1 89 ? 6.159 3.958 -13.972 1.00 73.50 89 LEU A N 1
ATOM 706 C CA . LEU A 1 89 ? 5.821 3.194 -15.177 1.00 73.50 89 LEU A CA 1
ATOM 707 C C . LEU A 1 89 ? 5.562 4.078 -16.406 1.00 73.50 89 LEU A C 1
ATOM 709 O O . LEU A 1 89 ? 5.871 3.661 -17.521 1.00 73.50 89 LEU A O 1
ATOM 713 N N . LEU A 1 90 ? 5.006 5.284 -16.235 1.00 68.19 90 LEU A N 1
ATOM 714 C CA . LEU A 1 90 ? 4.689 6.180 -17.356 1.00 68.19 90 LEU A CA 1
ATOM 715 C C . LEU A 1 90 ? 5.774 7.216 -17.666 1.00 68.19 90 LEU A C 1
ATOM 717 O O . LEU A 1 90 ? 5.920 7.593 -18.829 1.00 68.19 90 LEU A O 1
ATOM 721 N N . LEU A 1 91 ? 6.503 7.695 -16.654 1.00 62.44 91 LEU A N 1
ATOM 722 C CA . LEU A 1 91 ? 7.468 8.798 -16.761 1.00 62.44 91 LEU A CA 1
ATOM 723 C C . LEU A 1 91 ? 8.929 8.340 -16.665 1.00 62.44 91 LEU A C 1
ATOM 725 O O . LEU A 1 91 ? 9.822 9.152 -16.881 1.00 62.44 91 LEU A O 1
ATOM 729 N N . GLY A 1 92 ? 9.193 7.047 -16.438 1.00 54.78 92 GLY A N 1
ATOM 730 C CA . GLY A 1 92 ? 10.538 6.460 -16.513 1.00 54.78 92 GLY A CA 1
ATOM 731 C C . GLY A 1 92 ? 11.207 6.530 -17.898 1.00 54.78 92 GLY A C 1
ATOM 732 O O . GLY A 1 92 ? 12.345 6.105 -18.032 1.00 54.78 92 GLY A O 1
ATOM 733 N N . ARG A 1 93 ? 10.533 7.080 -18.922 1.00 53.47 93 ARG A N 1
ATOM 734 C CA . ARG A 1 93 ? 11.102 7.426 -20.238 1.00 53.47 93 ARG A CA 1
ATOM 735 C C . ARG A 1 93 ? 11.337 8.934 -20.345 1.00 53.47 93 ARG A C 1
ATOM 737 O O . ARG A 1 93 ? 10.671 9.619 -21.120 1.00 53.47 93 ARG A O 1
ATOM 744 N N . GLY A 1 94 ? 12.247 9.447 -19.529 1.00 48.22 94 GLY A N 1
ATOM 745 C CA . GLY A 1 94 ? 12.558 10.871 -19.466 1.00 48.22 94 GLY A CA 1
ATOM 746 C C . GLY A 1 94 ? 14.015 11.149 -19.129 1.00 48.22 94 GLY A C 1
ATOM 747 O O . GLY A 1 94 ? 14.248 11.930 -18.217 1.00 48.22 94 GLY A O 1
ATOM 748 N N . GLU A 1 95 ? 14.938 10.451 -19.798 1.00 38.88 95 GLU A N 1
ATOM 749 C CA . GLU A 1 95 ? 16.217 10.923 -20.380 1.00 38.88 95 GLU A CA 1
ATOM 750 C C . GLU A 1 95 ? 17.006 9.739 -20.957 1.00 38.88 95 GLU A C 1
ATOM 752 O O . GLU A 1 95 ? 17.175 8.727 -20.241 1.00 38.88 95 GLU A O 1
#

Radius of gyration: 16.78 Å; chains: 1; bounding box: 43×30×49 Å

Organism: Oesophagostomum dentatum (NCBI:txid61180)

pLDDT: mean 74.75, std 21.13, range [29.22, 97.69]